Protein AF-A0A161MJS4-F1 (afdb_monomer_lite)

pLDDT: mean 78.21, std 14.46, range [43.97, 92.94]

Organism: Triatoma infestans (NCBI:txid30076)

Sequence (108 aa):
LAMSAYRWRIQRTEFGKVGVYSKFKAVLLTYEQKIPQYSRLLMAGGGTILDKSRIMEATHVFWDEDKVQLPVTKRKLKANNVYLLKPVYLGDYLMKSQPPNPLDYIIK

Radius of gyration: 14.51 Å; chains: 1; bounding box: 30×30×39 Å

InterPro domains:
  IPR036420 BRCT domain superfamily [G3DSA:3.40.50.10190] (18-108)
  IPR049936 TopBP1, eighth BRCT domain [cd17728] (25-96)
  IPR057595 TopBP1/SLF1, BRCT domain [PF23294] (19-98)

Structure (mmCIF, N/CA/C/O backbone):
data_AF-A0A161MJS4-F1
#
_entry.id   AF-A0A161MJS4-F1
#
loop_
_atom_site.group_PDB
_atom_site.id
_atom_site.type_symbol
_atom_site.label_atom_id
_atom_site.label_alt_id
_atom_site.label_comp_id
_atom_site.label_asym_id
_atom_site.label_entity_id
_atom_site.label_seq_id
_atom_site.pdbx_PDB_ins_code
_atom_site.Cartn_x
_atom_site.Cartn_y
_atom_site.Cartn_z
_atom_site.occupancy
_atom_site.B_iso_or_equiv
_atom_site.auth_seq_id
_atom_site.auth_comp_id
_atom_site.auth_asym_id
_atom_site.auth_atom_id
_atom_site.pdbx_PDB_model_num
ATOM 1 N N . LEU A 1 1 ? 4.980 -16.689 -23.803 1.00 48.16 1 LEU A N 1
ATOM 2 C CA . LEU A 1 1 ? 5.316 -16.349 -22.398 1.00 48.16 1 LEU A CA 1
ATOM 3 C C . LEU A 1 1 ? 6.494 -15.361 -22.233 1.00 48.16 1 LEU A C 1
ATOM 5 O O . LEU A 1 1 ? 6.761 -14.954 -21.115 1.00 48.16 1 LEU A O 1
ATOM 9 N N . ALA A 1 2 ? 7.177 -14.912 -23.299 1.00 50.38 2 ALA A N 1
ATOM 10 C CA . ALA A 1 2 ? 8.400 -14.093 -23.177 1.00 50.38 2 ALA A CA 1
ATOM 11 C C . ALA A 1 2 ? 8.219 -12.564 -23.367 1.00 50.38 2 ALA A C 1
ATOM 13 O O . ALA A 1 2 ? 9.084 -11.787 -22.970 1.00 50.38 2 ALA A O 1
ATOM 14 N N . MET A 1 3 ? 7.099 -12.101 -23.939 1.00 43.97 3 MET A N 1
ATOM 15 C CA . MET A 1 3 ? 6.900 -10.679 -24.283 1.00 43.97 3 MET A CA 1
ATOM 16 C C . MET A 1 3 ? 6.580 -9.769 -23.088 1.00 43.97 3 MET A C 1
ATOM 18 O O . MET A 1 3 ? 6.958 -8.597 -23.099 1.00 43.97 3 MET A O 1
ATOM 22 N N . SER A 1 4 ? 5.941 -10.294 -22.041 1.00 47.62 4 SER A N 1
ATOM 23 C CA . SER A 1 4 ? 5.561 -9.513 -20.855 1.00 47.62 4 SER A CA 1
ATOM 24 C C . SER A 1 4 ? 6.788 -9.070 -20.046 1.00 47.62 4 SER A C 1
ATOM 26 O O . SER A 1 4 ? 6.862 -7.932 -19.592 1.00 47.62 4 SER A O 1
ATOM 28 N N . ALA A 1 5 ? 7.803 -9.937 -19.944 1.00 45.81 5 ALA A N 1
ATOM 29 C CA . ALA A 1 5 ? 9.067 -9.622 -19.275 1.00 45.81 5 ALA A CA 1
ATOM 30 C C . ALA A 1 5 ? 9.951 -8.657 -20.089 1.00 45.81 5 ALA A C 1
ATOM 32 O O . ALA A 1 5 ? 10.724 -7.884 -19.519 1.00 45.81 5 ALA A O 1
ATOM 33 N N . TYR A 1 6 ? 9.831 -8.677 -21.421 1.00 49.19 6 TYR A N 1
ATOM 34 C CA . TYR A 1 6 ? 10.628 -7.835 -22.314 1.00 49.19 6 TYR A CA 1
ATOM 35 C C . TYR A 1 6 ? 10.165 -6.369 -22.300 1.00 49.19 6 TYR A C 1
ATOM 37 O O . TYR A 1 6 ? 10.992 -5.465 -22.184 1.00 49.19 6 TYR A O 1
ATOM 45 N N . ARG A 1 7 ? 8.847 -6.116 -22.304 1.00 52.09 7 ARG A N 1
ATOM 46 C CA . ARG A 1 7 ? 8.303 -4.744 -22.244 1.00 52.09 7 ARG A CA 1
ATOM 47 C C . ARG A 1 7 ? 8.593 -4.040 -20.917 1.00 52.09 7 ARG A C 1
ATOM 49 O O . ARG A 1 7 ? 8.874 -2.844 -20.926 1.00 52.09 7 ARG A O 1
ATOM 56 N N . TRP A 1 8 ? 8.625 -4.780 -19.805 1.00 51.97 8 TRP A N 1
ATOM 57 C CA . TRP A 1 8 ? 9.044 -4.235 -18.508 1.00 51.97 8 TRP A CA 1
ATOM 58 C C . TRP A 1 8 ? 10.497 -3.742 -18.550 1.00 51.97 8 TRP A C 1
ATOM 60 O O . TRP A 1 8 ? 10.809 -2.666 -18.040 1.00 51.97 8 TRP A O 1
ATOM 70 N N . ARG A 1 9 ? 11.407 -4.494 -19.186 1.00 51.53 9 ARG A N 1
ATOM 71 C CA . ARG A 1 9 ? 12.808 -4.060 -19.309 1.00 51.53 9 ARG A CA 1
ATOM 72 C C . ARG A 1 9 ? 12.951 -2.805 -20.160 1.00 51.53 9 ARG A C 1
ATOM 74 O O . ARG A 1 9 ? 13.671 -1.913 -19.735 1.00 51.53 9 ARG A O 1
ATOM 81 N N . ILE A 1 10 ? 12.251 -2.719 -21.291 1.00 50.41 10 ILE A N 1
ATOM 82 C CA . ILE A 1 10 ? 12.384 -1.575 -22.206 1.00 50.41 10 ILE A CA 1
ATOM 83 C C . ILE A 1 10 ? 11.798 -0.286 -21.616 1.00 50.41 10 ILE A C 1
ATOM 85 O O . ILE A 1 10 ? 12.408 0.769 -21.766 1.00 50.41 10 ILE A O 1
ATOM 89 N N . GLN A 1 11 ? 10.695 -0.351 -20.858 1.00 48.47 11 GLN A N 1
ATOM 90 C CA . GLN A 1 11 ? 10.180 0.846 -20.176 1.00 48.47 11 GLN A CA 1
ATOM 91 C C . GLN A 1 11 ? 11.164 1.444 -19.154 1.00 48.47 11 GLN A C 1
ATOM 93 O O . GLN A 1 11 ? 11.089 2.639 -18.889 1.00 48.47 11 GLN A O 1
ATOM 98 N N . ARG A 1 12 ? 12.111 0.664 -18.605 1.00 50.78 12 ARG A N 1
ATOM 99 C CA . ARG A 1 12 ? 13.148 1.199 -17.702 1.00 50.78 12 ARG A CA 1
ATOM 100 C C . ARG A 1 12 ? 14.292 1.918 -18.415 1.00 50.78 12 ARG A C 1
ATOM 102 O O . ARG A 1 12 ? 14.980 2.696 -17.760 1.00 50.78 12 ARG A O 1
ATOM 109 N N . THR A 1 13 ? 14.542 1.631 -19.691 1.00 48.47 13 THR A N 1
ATOM 110 C CA . THR A 1 13 ? 15.684 2.205 -20.422 1.00 48.47 13 THR A CA 1
ATOM 111 C C . THR A 1 13 ? 15.356 3.555 -21.059 1.00 48.47 13 THR A C 1
ATOM 113 O O . THR A 1 13 ? 16.233 4.407 -21.114 1.00 48.47 13 THR A O 1
ATOM 116 N N . GLU A 1 14 ? 14.104 3.777 -21.471 1.00 44.56 14 GLU A N 1
ATOM 117 C CA . GLU A 1 14 ? 13.683 4.997 -22.187 1.00 44.56 14 GLU A CA 1
ATOM 118 C C . GLU A 1 14 ? 13.135 6.095 -21.248 1.00 44.56 14 GLU A C 1
ATOM 120 O O . GLU A 1 14 ? 13.321 7.284 -21.498 1.00 44.56 14 GLU A O 1
ATOM 125 N N . PHE A 1 15 ? 12.508 5.724 -20.123 1.00 45.53 15 PHE A N 1
ATOM 126 C CA . PHE A 1 15 ? 12.066 6.668 -19.089 1.00 45.53 15 PHE A CA 1
ATOM 127 C C . PHE A 1 15 ? 13.074 6.683 -17.943 1.00 45.53 15 PHE A C 1
ATOM 129 O O . PHE A 1 15 ? 13.050 5.832 -17.053 1.00 45.53 15 PHE A O 1
ATOM 136 N N . GLY A 1 16 ? 13.978 7.660 -17.953 1.00 44.72 16 GLY A N 1
ATOM 137 C CA . GLY A 1 16 ? 14.954 7.851 -16.887 1.00 44.72 16 GLY A CA 1
ATOM 138 C C . GLY A 1 16 ? 14.330 7.769 -15.486 1.00 44.72 16 GLY A C 1
ATOM 139 O O . GLY A 1 16 ? 13.525 8.607 -15.102 1.00 44.72 16 GLY A O 1
ATOM 140 N N . LYS A 1 17 ? 14.751 6.764 -14.708 1.00 51.75 17 LYS A N 1
ATOM 141 C CA . LYS A 1 17 ? 14.820 6.737 -13.231 1.00 51.75 17 LYS A CA 1
ATOM 142 C C . LYS A 1 17 ? 13.557 7.024 -12.396 1.00 51.75 17 LYS A C 1
ATOM 144 O O . LYS A 1 17 ? 13.678 7.065 -11.174 1.00 51.75 17 LYS A O 1
ATOM 149 N N . VAL A 1 18 ? 12.359 7.178 -12.954 1.00 56.03 18 VAL A N 1
ATOM 150 C CA . VAL A 1 18 ? 11.149 7.344 -12.130 1.00 56.03 18 VAL A CA 1
ATOM 151 C C . VAL A 1 18 ? 10.550 5.969 -11.865 1.00 56.03 18 VAL A C 1
ATOM 153 O O . VAL A 1 18 ? 9.881 5.383 -12.710 1.00 56.03 18 VAL A O 1
ATOM 156 N N . GLY A 1 19 ? 10.843 5.417 -10.687 1.00 66.62 19 GLY A N 1
ATOM 157 C CA . GLY A 1 19 ? 10.284 4.140 -10.266 1.00 66.62 19 GLY A CA 1
ATOM 158 C C . GLY A 1 19 ? 8.748 4.142 -10.313 1.00 66.62 19 GLY A C 1
ATOM 159 O O . GLY A 1 19 ? 8.106 5.158 -10.031 1.00 66.62 19 GLY A O 1
ATOM 160 N N . VAL A 1 20 ? 8.169 2.987 -10.649 1.00 76.19 20 VAL A N 1
ATOM 161 C CA . VAL A 1 20 ? 6.719 2.726 -10.771 1.00 76.19 20 VAL A CA 1
ATOM 162 C C . VAL A 1 20 ? 5.932 3.170 -9.521 1.00 76.19 20 VAL A C 1
ATOM 164 O O . VAL A 1 20 ? 4.786 3.603 -9.627 1.00 76.19 20 VAL A O 1
ATOM 167 N N . TYR A 1 21 ? 6.582 3.152 -8.354 1.00 79.38 21 TYR A N 1
ATOM 168 C CA . TYR A 1 21 ? 6.066 3.589 -7.055 1.00 79.38 21 TYR A CA 1
ATOM 169 C C . TYR A 1 21 ? 6.779 4.822 -6.485 1.00 79.38 21 TYR A C 1
ATOM 171 O O . TYR A 1 21 ? 6.605 5.125 -5.314 1.00 79.38 21 TYR A O 1
ATOM 179 N N . SER A 1 22 ? 7.556 5.569 -7.268 1.00 79.56 22 SER A N 1
ATOM 180 C CA . SER A 1 22 ? 8.352 6.723 -6.796 1.00 79.56 22 SER A CA 1
ATOM 181 C C . SER A 1 22 ? 7.578 7.771 -5.983 1.00 79.56 22 SER A C 1
ATOM 183 O O . SER A 1 22 ? 8.146 8.430 -5.118 1.00 79.56 22 SER A O 1
ATOM 185 N N . LYS A 1 23 ? 6.272 7.923 -6.230 1.00 83.12 23 LYS A N 1
ATOM 186 C CA . LYS A 1 23 ? 5.389 8.858 -5.507 1.00 83.12 23 LYS A CA 1
ATOM 187 C C . LYS A 1 23 ? 4.666 8.229 -4.306 1.00 83.12 23 LYS A C 1
ATOM 189 O O . LYS A 1 23 ? 3.848 8.883 -3.658 1.00 83.12 23 LYS A O 1
ATOM 194 N N . PHE A 1 24 ? 4.921 6.956 -4.017 1.00 87.00 24 PHE A N 1
ATOM 195 C C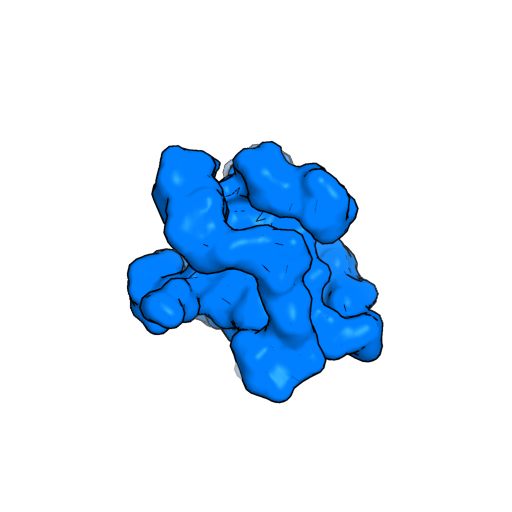A . PHE A 1 24 ? 4.229 6.211 -2.973 1.00 87.00 24 PHE A CA 1
ATOM 196 C C . PHE A 1 24 ? 4.993 6.362 -1.658 1.00 87.00 24 PHE A C 1
ATOM 198 O O . PHE A 1 24 ? 6.141 5.936 -1.541 1.00 87.00 24 PHE A O 1
ATOM 205 N N . LYS A 1 25 ? 4.320 6.927 -0.653 1.00 91.50 25 LYS A N 1
ATOM 206 C CA . LYS A 1 25 ? 4.667 6.778 0.761 1.00 91.50 25 LYS A CA 1
ATOM 207 C C . LYS A 1 25 ? 3.712 5.741 1.328 1.00 91.50 25 LYS A C 1
ATOM 209 O O . LYS A 1 25 ? 2.543 6.047 1.559 1.00 91.50 25 LYS A O 1
ATOM 214 N N . ALA A 1 26 ? 4.187 4.510 1.434 1.00 91.56 26 ALA A N 1
ATOM 215 C CA . ALA A 1 26 ? 3.371 3.340 1.689 1.00 91.56 26 ALA A CA 1
ATOM 216 C C . ALA A 1 26 ? 3.532 2.836 3.126 1.00 91.56 26 ALA A C 1
ATOM 218 O O . ALA A 1 26 ? 4.652 2.675 3.603 1.00 91.56 26 ALA A O 1
ATOM 219 N N . VAL A 1 27 ? 2.423 2.506 3.782 1.00 92.94 27 VAL A N 1
ATOM 220 C CA . VAL A 1 27 ? 2.426 1.715 5.023 1.00 92.94 27 VAL A CA 1
ATOM 221 C C . VAL A 1 27 ? 1.796 0.360 4.746 1.00 92.94 27 VAL A C 1
ATOM 223 O O . VAL A 1 27 ? 0.727 0.274 4.143 1.00 92.94 27 VAL A O 1
ATOM 226 N N . LEU A 1 28 ? 2.466 -0.705 5.185 1.00 91.38 28 LEU A N 1
ATOM 227 C CA . LEU A 1 28 ? 2.016 -2.083 5.008 1.00 91.38 28 LEU A CA 1
ATOM 228 C C . LEU A 1 28 ? 1.350 -2.587 6.296 1.00 91.38 28 LEU A C 1
ATOM 230 O O . LEU A 1 28 ? 1.997 -2.746 7.332 1.00 91.38 28 LEU A O 1
ATOM 234 N N . LEU A 1 29 ? 0.053 -2.872 6.215 1.00 90.00 29 LEU A N 1
ATOM 235 C CA . LEU A 1 29 ? -0.758 -3.482 7.268 1.00 90.00 29 LEU A CA 1
ATOM 236 C C . LEU A 1 29 ? -1.334 -4.806 6.757 1.00 90.00 29 LEU A C 1
ATOM 238 O O . LEU A 1 29 ? -2.530 -4.947 6.529 1.00 90.00 29 LEU A O 1
ATOM 242 N N . THR A 1 30 ? -0.457 -5.778 6.539 1.00 87.75 30 THR A N 1
ATOM 243 C CA . THR A 1 30 ? -0.803 -7.135 6.092 1.00 87.75 30 THR A CA 1
ATOM 244 C C . THR A 1 30 ? -0.086 -8.166 6.967 1.00 87.75 30 THR A C 1
ATOM 246 O O . THR A 1 30 ? 0.601 -7.797 7.923 1.00 87.75 30 THR A O 1
ATOM 249 N N . TYR A 1 31 ? -0.238 -9.454 6.655 1.00 85.56 31 TYR A N 1
ATOM 250 C CA . TYR A 1 31 ? 0.453 -10.538 7.348 1.00 85.56 31 TYR A CA 1
ATOM 251 C C . TYR A 1 31 ? 1.963 -10.329 7.362 1.00 85.56 31 TYR A C 1
ATOM 253 O O . TYR A 1 31 ? 2.561 -10.024 6.329 1.00 85.56 31 TYR A O 1
ATOM 261 N N . GLU A 1 32 ? 2.585 -10.598 8.507 1.00 82.56 32 GLU A N 1
ATOM 262 C CA . GLU A 1 32 ? 4.025 -10.437 8.712 1.00 82.56 32 GLU A CA 1
ATOM 263 C C . GLU A 1 32 ? 4.860 -11.171 7.655 1.00 82.56 32 GLU A C 1
ATOM 265 O O . GLU A 1 32 ? 5.823 -10.619 7.137 1.00 82.56 32 GLU A O 1
ATOM 270 N N . GLN A 1 33 ? 4.413 -12.349 7.211 1.00 85.31 33 GLN A N 1
ATOM 271 C CA . GLN A 1 33 ? 5.073 -13.112 6.147 1.00 85.31 33 GLN A CA 1
ATOM 272 C C . GLN A 1 33 ? 5.045 -12.428 4.770 1.00 85.31 33 GLN A C 1
ATOM 274 O O . GLN A 1 33 ? 5.950 -12.630 3.961 1.00 85.31 33 GLN A O 1
ATOM 279 N N . LYS A 1 34 ? 4.023 -11.613 4.481 1.00 84.44 34 LYS A N 1
ATOM 280 C CA . LYS A 1 34 ? 3.891 -10.894 3.203 1.00 84.44 34 LYS A CA 1
ATOM 281 C C . LYS A 1 34 ? 4.513 -9.500 3.233 1.00 84.44 34 LYS A C 1
ATOM 283 O O . LYS A 1 34 ? 4.813 -8.954 2.171 1.00 84.44 34 LYS A O 1
ATOM 288 N N . ILE A 1 35 ? 4.749 -8.925 4.416 1.00 86.69 35 ILE A N 1
ATOM 289 C CA . ILE A 1 35 ? 5.386 -7.606 4.555 1.00 86.69 35 ILE A CA 1
ATOM 290 C C . ILE A 1 35 ? 6.729 -7.539 3.800 1.00 86.69 35 ILE A C 1
ATOM 292 O O . ILE A 1 35 ? 6.881 -6.615 3.001 1.00 86.69 35 ILE A O 1
ATOM 296 N N . PRO A 1 36 ? 7.672 -8.497 3.937 1.00 88.50 36 PRO A N 1
ATOM 297 C CA . PRO A 1 36 ? 8.940 -8.466 3.205 1.00 88.50 36 PRO A CA 1
ATOM 298 C C . PRO A 1 36 ? 8.757 -8.491 1.685 1.00 88.50 36 PRO A C 1
ATOM 300 O O . PRO A 1 36 ? 9.480 -7.810 0.957 1.00 88.50 36 PRO A O 1
ATOM 303 N N . GLN A 1 37 ? 7.770 -9.252 1.201 1.00 88.75 37 GLN A N 1
ATOM 304 C CA . GLN A 1 37 ? 7.470 -9.377 -0.223 1.00 88.75 37 GLN A CA 1
ATOM 305 C C . GLN A 1 37 ? 6.997 -8.041 -0.808 1.00 88.75 37 GLN A C 1
ATOM 307 O O . GLN A 1 37 ? 7.569 -7.564 -1.790 1.00 88.75 37 GLN A O 1
ATOM 312 N N . TYR A 1 38 ? 5.995 -7.411 -0.189 1.00 88.06 38 TYR A N 1
ATOM 313 C CA . TYR A 1 38 ? 5.494 -6.109 -0.637 1.00 88.06 38 TYR A CA 1
ATOM 314 C C . TYR A 1 38 ? 6.509 -4.991 -0.416 1.00 88.06 38 TYR A C 1
ATOM 316 O O . TYR A 1 38 ? 6.616 -4.087 -1.241 1.00 88.06 38 TYR A O 1
ATOM 324 N N . SER A 1 39 ? 7.288 -5.076 0.661 1.00 88.75 39 SER A N 1
ATOM 325 C CA . SER A 1 39 ? 8.341 -4.117 0.970 1.00 88.75 39 SER A CA 1
ATOM 326 C C . SER A 1 39 ? 9.400 -4.092 -0.132 1.00 88.75 39 SER A C 1
ATOM 328 O O . SER A 1 39 ? 9.675 -3.050 -0.729 1.00 88.75 39 SER A O 1
ATOM 330 N N . ARG A 1 40 ? 9.917 -5.266 -0.509 1.00 87.19 40 ARG A N 1
ATOM 331 C CA . ARG A 1 40 ? 10.867 -5.394 -1.619 1.00 87.19 40 ARG A CA 1
ATOM 332 C C . ARG A 1 40 ? 10.290 -4.859 -2.929 1.00 87.19 40 ARG A C 1
ATOM 334 O O . ARG A 1 40 ? 11.006 -4.204 -3.677 1.00 87.19 40 ARG A O 1
ATOM 341 N N . LEU A 1 41 ? 9.017 -5.131 -3.198 1.00 86.25 41 LEU A N 1
ATOM 342 C CA . LEU A 1 41 ? 8.323 -4.700 -4.410 1.00 86.25 41 LEU A CA 1
ATOM 343 C C . LEU A 1 41 ? 8.183 -3.171 -4.480 1.00 86.25 41 LEU A C 1
ATOM 345 O O . LEU A 1 41 ? 8.504 -2.572 -5.506 1.00 86.25 41 LEU A O 1
ATOM 349 N N . LEU A 1 42 ? 7.780 -2.534 -3.378 1.00 87.31 42 LEU A N 1
ATOM 350 C CA . LEU A 1 42 ? 7.698 -1.078 -3.268 1.00 87.31 42 LEU A CA 1
ATOM 351 C C . LEU A 1 42 ? 9.075 -0.431 -3.416 1.00 87.31 42 LEU A C 1
ATOM 353 O O . LEU A 1 42 ? 9.233 0.445 -4.262 1.00 87.31 42 LEU A O 1
ATOM 357 N N . MET A 1 43 ? 10.079 -0.909 -2.675 1.00 85.81 43 MET A N 1
ATOM 358 C CA . MET A 1 43 ? 11.448 -0.383 -2.748 1.00 85.81 43 MET A CA 1
ATOM 359 C C . MET A 1 43 ? 12.055 -0.550 -4.146 1.00 85.81 43 MET A C 1
ATOM 361 O O . MET A 1 43 ? 12.646 0.387 -4.676 1.00 85.81 43 MET A O 1
ATOM 365 N N . ALA A 1 44 ? 11.868 -1.709 -4.788 1.00 82.25 44 ALA A N 1
ATOM 366 C CA . ALA A 1 44 ? 12.353 -1.954 -6.147 1.00 82.25 44 ALA A CA 1
ATOM 367 C C . ALA A 1 44 ? 11.678 -1.046 -7.188 1.00 82.25 44 ALA A C 1
ATOM 369 O O . ALA A 1 44 ? 12.300 -0.681 -8.185 1.00 82.25 44 ALA A O 1
ATOM 370 N N . GLY A 1 45 ? 10.421 -0.660 -6.956 1.00 79.31 45 GLY A N 1
ATOM 371 C CA . GLY A 1 45 ? 9.727 0.345 -7.755 1.00 79.31 45 GLY A CA 1
ATOM 372 C C . GLY A 1 45 ? 9.958 1.785 -7.289 1.00 79.31 45 GLY A C 1
ATOM 373 O O . GLY A 1 45 ? 9.274 2.670 -7.788 1.00 79.31 45 GLY A O 1
ATOM 374 N N . GLY A 1 46 ? 10.887 2.052 -6.366 1.00 83.44 46 GLY A N 1
ATOM 375 C CA . GLY A 1 46 ? 11.236 3.401 -5.906 1.00 83.44 46 GLY A CA 1
ATOM 376 C C . GLY A 1 46 ? 10.278 4.018 -4.882 1.00 83.44 46 GLY A C 1
ATOM 377 O O . GLY A 1 46 ? 10.388 5.205 -4.595 1.00 83.44 46 GLY A O 1
ATOM 378 N N . GLY A 1 47 ? 9.337 3.244 -4.343 1.00 86.38 47 GLY A N 1
ATOM 379 C CA . GLY A 1 47 ? 8.445 3.681 -3.273 1.00 86.38 47 GLY A CA 1
ATOM 380 C C . GLY A 1 47 ? 9.138 3.743 -1.917 1.00 86.38 47 GLY A C 1
ATOM 381 O O . GLY A 1 47 ? 10.065 2.987 -1.632 1.00 86.38 47 GLY A O 1
ATOM 382 N N . THR A 1 48 ? 8.654 4.645 -1.067 1.00 90.38 48 THR A N 1
ATOM 383 C CA . THR A 1 48 ? 9.120 4.804 0.312 1.00 90.38 48 THR A CA 1
ATOM 384 C C . THR A 1 48 ? 8.184 4.065 1.249 1.00 90.38 48 THR A C 1
ATOM 386 O O . THR A 1 48 ? 6.967 4.236 1.175 1.00 90.38 48 THR A O 1
ATOM 389 N N . ILE A 1 49 ? 8.745 3.266 2.150 1.00 90.75 49 ILE A N 1
ATOM 390 C CA . ILE A 1 49 ? 7.976 2.543 3.159 1.00 90.75 49 ILE A CA 1
ATOM 391 C C . ILE A 1 49 ? 8.088 3.302 4.469 1.00 90.75 49 ILE A C 1
ATOM 393 O O . ILE A 1 49 ? 9.187 3.652 4.893 1.00 90.75 49 ILE A O 1
ATOM 397 N N . LEU A 1 50 ? 6.943 3.572 5.080 1.00 91.31 50 LEU A N 1
ATOM 398 C CA . LEU A 1 50 ? 6.852 4.214 6.379 1.00 91.31 50 LEU A CA 1
ATOM 399 C C . LEU A 1 50 ? 6.455 3.195 7.443 1.00 91.31 50 LEU A C 1
ATOM 401 O O . LEU A 1 50 ? 5.734 2.227 7.180 1.00 91.31 50 LEU A O 1
ATOM 405 N N . ASP A 1 51 ? 6.896 3.456 8.667 1.00 88.12 51 ASP A N 1
ATOM 406 C CA . ASP A 1 51 ? 6.441 2.722 9.836 1.00 88.12 51 ASP A CA 1
ATOM 407 C C . ASP A 1 51 ? 4.954 2.936 10.102 1.00 88.12 51 ASP A C 1
ATOM 409 O O . ASP A 1 51 ? 4.379 3.991 9.818 1.00 88.12 51 ASP A O 1
ATOM 413 N N . LYS A 1 52 ? 4.340 1.945 10.754 1.00 85.00 52 LYS A N 1
ATOM 414 C CA . LYS A 1 52 ? 2.931 1.994 11.174 1.00 85.00 52 LYS A CA 1
ATOM 415 C C . LYS A 1 52 ? 2.631 3.208 12.061 1.00 85.00 52 LYS A C 1
ATOM 417 O O . LYS A 1 52 ? 1.526 3.737 12.015 1.00 85.00 52 LYS A O 1
ATOM 422 N N . SER A 1 53 ? 3.616 3.683 12.822 1.00 85.88 53 SER A N 1
ATOM 423 C CA . SER A 1 53 ? 3.496 4.885 13.656 1.00 85.88 53 SER A CA 1
ATOM 424 C C . SER A 1 53 ? 3.376 6.176 12.837 1.00 85.88 53 SER A C 1
ATOM 426 O O . SER A 1 53 ? 2.758 7.131 13.296 1.00 85.88 53 SER A O 1
ATOM 428 N N . ARG A 1 54 ? 3.915 6.207 11.609 1.00 87.31 54 ARG A N 1
ATOM 429 C CA . ARG A 1 54 ? 3.873 7.363 10.693 1.00 87.31 54 ARG A CA 1
ATOM 430 C C . ARG A 1 54 ? 2.776 7.240 9.636 1.00 87.31 54 ARG A C 1
ATOM 432 O O . ARG A 1 54 ? 2.851 7.843 8.570 1.00 87.31 54 ARG A O 1
ATOM 439 N N . ILE A 1 55 ? 1.724 6.477 9.928 1.00 88.12 55 ILE A N 1
ATOM 440 C CA . ILE A 1 55 ? 0.624 6.225 8.989 1.00 88.12 55 ILE A CA 1
ATOM 441 C C . ILE A 1 55 ? -0.108 7.489 8.527 1.00 88.12 55 ILE A C 1
ATOM 443 O O . ILE A 1 55 ? -0.671 7.502 7.439 1.00 88.12 55 ILE A O 1
ATOM 447 N N . MET A 1 56 ? -0.070 8.563 9.317 1.00 87.62 56 MET A N 1
ATOM 448 C CA . MET A 1 56 ? -0.680 9.845 8.951 1.00 87.62 56 MET A CA 1
ATOM 449 C C . MET A 1 56 ? 0.126 10.620 7.898 1.00 87.62 56 MET A C 1
ATOM 451 O O . MET A 1 56 ? -0.438 11.457 7.208 1.00 87.62 56 MET A O 1
ATOM 455 N N . GLU A 1 57 ? 1.420 10.329 7.743 1.00 89.31 57 GLU A N 1
ATOM 456 C CA . GLU A 1 57 ? 2.285 10.936 6.718 1.00 89.31 57 GLU A CA 1
ATOM 457 C C . GLU A 1 57 ? 2.296 10.129 5.407 1.00 89.31 57 GLU A C 1
ATOM 459 O O . GLU A 1 57 ? 2.909 10.530 4.409 1.00 89.31 57 GLU A O 1
ATOM 464 N N . ALA A 1 58 ? 1.658 8.957 5.417 1.00 91.00 58 ALA A N 1
ATOM 465 C CA . ALA A 1 58 ? 1.585 8.063 4.278 1.00 91.00 58 ALA A CA 1
ATOM 466 C C . ALA A 1 58 ? 0.586 8.578 3.243 1.00 91.00 58 ALA A C 1
ATOM 468 O O . ALA A 1 58 ? -0.468 9.101 3.582 1.00 91.00 58 ALA A O 1
ATOM 469 N N . THR A 1 59 ? 0.885 8.377 1.962 1.00 90.25 59 THR A N 1
ATOM 470 C CA . THR A 1 59 ? -0.081 8.638 0.887 1.00 90.25 59 THR A CA 1
ATOM 471 C C . THR A 1 59 ? -0.950 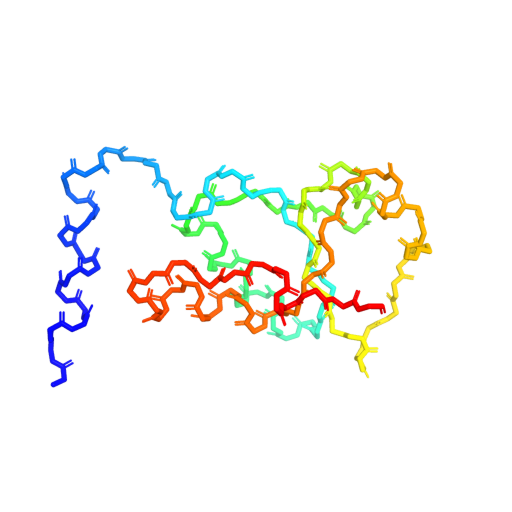7.414 0.623 1.00 90.25 59 THR A C 1
ATOM 473 O O . THR A 1 59 ? -2.119 7.552 0.270 1.00 90.25 59 THR A O 1
ATOM 476 N N . HIS A 1 60 ? -0.395 6.218 0.832 1.00 91.06 60 HIS A N 1
ATOM 477 C CA . HIS A 1 60 ? -1.065 4.946 0.590 1.00 91.06 60 HIS A CA 1
ATOM 478 C C . HIS A 1 60 ? -0.873 4.010 1.784 1.00 91.06 60 HIS A C 1
ATOM 480 O O . HIS A 1 60 ? 0.231 3.831 2.293 1.00 91.06 60 HIS A O 1
ATOM 486 N N . VAL A 1 61 ? -1.948 3.367 2.215 1.00 91.75 61 VAL A N 1
ATOM 487 C CA . VAL A 1 61 ? -1.937 2.332 3.246 1.00 91.75 61 VAL A CA 1
ATOM 488 C C . VAL A 1 61 ? -2.464 1.063 2.607 1.00 91.75 61 VAL A C 1
ATOM 490 O O . VAL A 1 61 ? -3.621 1.007 2.199 1.00 91.75 61 VAL A O 1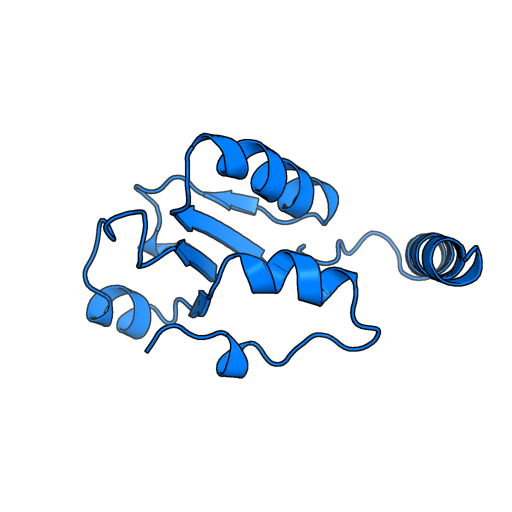
ATOM 493 N N . PHE A 1 62 ? -1.616 0.042 2.523 1.00 91.31 62 PHE A N 1
ATOM 494 C CA . PHE A 1 62 ? -2.012 -1.272 2.036 1.00 91.31 62 PHE A CA 1
ATOM 495 C C . PHE A 1 62 ? -2.462 -2.113 3.213 1.00 91.31 62 PHE A C 1
ATOM 497 O O . PHE A 1 62 ? -1.631 -2.583 3.992 1.00 91.31 62 PHE A O 1
ATOM 504 N N . TRP A 1 63 ? -3.771 -2.268 3.357 1.00 90.62 63 TRP A N 1
ATOM 505 C CA . TRP A 1 63 ? -4.368 -2.882 4.532 1.00 90.62 63 TRP A CA 1
ATOM 506 C C . TRP A 1 63 ? -5.158 -4.135 4.177 1.00 90.62 63 TRP A C 1
ATOM 508 O O . TRP A 1 63 ? -5.933 -4.157 3.229 1.00 90.62 63 TRP A O 1
ATOM 518 N N . ASP A 1 64 ? -4.923 -5.193 4.938 1.00 87.69 64 ASP A N 1
ATOM 519 C CA . ASP A 1 64 ? -5.634 -6.459 4.850 1.00 87.69 64 ASP A CA 1
ATOM 520 C C . ASP A 1 64 ? -6.647 -6.523 6.005 1.00 87.69 64 ASP A C 1
ATOM 522 O O . ASP A 1 64 ? -6.293 -6.883 7.133 1.00 87.69 64 ASP A O 1
ATOM 526 N N . GLU A 1 65 ? -7.880 -6.070 5.743 1.00 82.50 65 GLU A N 1
ATOM 527 C CA . GLU A 1 65 ? -8.924 -5.875 6.764 1.00 82.50 65 GLU A CA 1
ATOM 528 C C . GLU A 1 65 ? -9.283 -7.167 7.508 1.00 82.50 65 GLU A C 1
ATOM 530 O O . GLU A 1 65 ? -9.549 -7.135 8.708 1.00 82.50 65 GLU A O 1
ATOM 535 N N . ASP A 1 66 ? -9.195 -8.306 6.822 1.00 80.69 66 ASP A N 1
ATOM 536 C CA . ASP A 1 66 ? -9.481 -9.629 7.375 1.00 80.69 66 ASP A CA 1
ATOM 537 C C . ASP A 1 66 ? -8.393 -10.135 8.330 1.00 80.69 66 ASP A C 1
ATOM 539 O O . ASP A 1 66 ? -8.596 -11.114 9.052 1.00 80.69 66 ASP A O 1
ATOM 543 N N . LYS A 1 67 ? -7.194 -9.541 8.288 1.00 81.06 67 LYS A N 1
ATOM 544 C CA . LYS A 1 67 ? -5.991 -10.137 8.885 1.00 81.06 67 LYS A CA 1
ATOM 545 C C . LYS A 1 67 ? -5.297 -9.263 9.918 1.00 81.06 67 LYS A C 1
ATOM 547 O O . LYS A 1 67 ? -4.666 -9.797 10.827 1.00 81.06 67 LYS A O 1
ATOM 552 N N . VAL A 1 68 ? -5.363 -7.942 9.779 1.00 84.38 68 VAL A N 1
ATOM 553 C CA . VAL A 1 68 ? -4.637 -7.000 10.641 1.00 84.38 68 VAL A CA 1
ATOM 554 C C . VAL A 1 68 ? -5.578 -5.895 11.090 1.00 84.38 68 VAL A C 1
ATOM 556 O O . VAL A 1 68 ? -6.353 -5.382 10.295 1.00 84.38 68 VAL A O 1
ATOM 559 N N . GLN A 1 69 ? -5.496 -5.474 12.352 1.00 83.31 69 GLN A N 1
ATOM 560 C CA . GLN A 1 69 ? -6.252 -4.310 12.814 1.00 83.31 69 GLN A CA 1
ATOM 561 C C . GLN A 1 69 ? -5.564 -3.001 12.424 1.00 83.31 69 GLN A C 1
ATOM 563 O O . GLN A 1 69 ? -4.337 -2.875 12.451 1.00 83.31 69 GLN A O 1
ATOM 568 N N . LEU A 1 70 ? -6.376 -2.005 12.079 1.00 83.69 70 LEU A N 1
ATOM 569 C CA . LEU A 1 70 ? -5.899 -0.672 11.746 1.00 83.69 70 LEU A CA 1
ATOM 570 C C . LEU A 1 70 ? -5.499 0.062 13.045 1.00 83.69 70 LEU A C 1
ATOM 572 O O . LEU A 1 70 ? -6.328 0.172 13.946 1.00 83.69 70 LEU A O 1
ATOM 576 N N . PRO A 1 71 ? -4.273 0.609 13.158 1.00 81.81 71 PRO A N 1
ATOM 577 C CA . PRO A 1 71 ? -3.824 1.298 14.376 1.00 81.81 71 PRO A CA 1
ATOM 578 C C . PRO A 1 71 ? -4.527 2.648 14.606 1.00 81.81 71 PRO A C 1
ATOM 580 O O . PRO A 1 71 ? -4.422 3.241 15.675 1.00 81.81 71 PRO A O 1
ATOM 583 N N . VAL A 1 72 ? -5.230 3.162 13.594 1.00 84.69 72 VAL A N 1
ATOM 584 C CA . VAL A 1 72 ? -5.945 4.443 13.610 1.00 84.69 72 VAL A CA 1
ATOM 585 C C . VAL A 1 72 ? -7.324 4.272 12.982 1.00 84.69 72 VAL A C 1
ATOM 587 O O . VAL A 1 72 ? -7.543 3.363 12.195 1.00 84.69 72 VAL A O 1
ATOM 590 N N . THR A 1 73 ? -8.280 5.149 13.276 1.00 85.50 73 THR A N 1
ATOM 591 C CA . THR A 1 73 ? -9.624 5.065 12.680 1.00 85.50 73 THR A CA 1
ATOM 592 C C . THR A 1 73 ? -9.605 5.409 11.184 1.00 85.50 73 THR A C 1
ATOM 594 O O . THR A 1 73 ? -9.006 6.416 10.799 1.00 85.50 73 THR A O 1
ATOM 597 N N . LYS A 1 74 ? -10.363 4.672 10.350 1.00 84.69 74 LYS A N 1
ATOM 598 C CA . LYS A 1 74 ? -10.532 4.950 8.901 1.00 84.69 74 LYS A CA 1
ATOM 599 C C . LYS A 1 74 ? -10.838 6.430 8.611 1.00 84.69 74 LYS A C 1
ATOM 601 O O . LYS A 1 74 ? -10.285 7.020 7.688 1.00 84.69 74 LYS A O 1
ATOM 606 N N . ARG A 1 75 ? -11.676 7.061 9.447 1.00 85.12 75 ARG A N 1
ATOM 607 C CA . ARG A 1 75 ? -12.034 8.488 9.341 1.00 85.12 75 ARG A CA 1
ATOM 608 C C . ARG A 1 75 ? -10.822 9.422 9.418 1.00 85.12 75 ARG A C 1
ATOM 610 O O . ARG A 1 75 ? -10.766 10.370 8.646 1.00 85.12 75 ARG A O 1
ATOM 617 N N . LYS A 1 76 ? -9.855 9.153 10.305 1.00 87.31 76 LYS A N 1
ATOM 618 C CA . LYS A 1 76 ? -8.642 9.981 10.437 1.00 87.31 76 LYS A CA 1
ATOM 619 C C . LYS A 1 76 ? -7.755 9.874 9.203 1.00 87.31 76 LYS A C 1
ATOM 621 O O . LYS A 1 76 ? -7.241 10.886 8.743 1.00 87.31 76 LYS A O 1
ATOM 626 N N . LEU A 1 77 ? -7.613 8.672 8.650 1.00 87.00 77 LEU A N 1
ATOM 627 C CA . LEU A 1 77 ? -6.861 8.460 7.412 1.00 87.00 77 LEU A CA 1
ATOM 628 C C . LEU A 1 77 ? -7.519 9.184 6.236 1.00 87.00 77 LEU A C 1
ATOM 630 O O . LEU A 1 77 ? -6.852 9.922 5.520 1.00 87.00 77 LEU A O 1
ATOM 634 N N . LYS A 1 78 ? -8.846 9.074 6.106 1.00 84.38 78 LYS A N 1
ATOM 635 C CA . LYS A 1 78 ? -9.600 9.789 5.070 1.00 84.38 78 LYS A CA 1
ATOM 636 C C . LYS A 1 78 ? -9.493 11.312 5.214 1.00 84.38 78 LYS A C 1
ATOM 638 O O . LYS A 1 78 ? -9.333 11.997 4.212 1.00 84.38 78 LYS A O 1
ATOM 643 N N . ALA A 1 79 ? -9.526 11.833 6.443 1.00 86.31 79 ALA A N 1
ATOM 644 C CA . ALA A 1 79 ? -9.339 13.259 6.719 1.00 86.31 79 ALA A CA 1
ATOM 645 C C . ALA A 1 79 ? -7.933 13.766 6.343 1.00 86.31 79 ALA A C 1
ATOM 647 O O . ALA A 1 79 ? -7.791 14.913 5.941 1.00 86.31 79 ALA A O 1
ATOM 648 N N . ASN A 1 80 ? -6.912 12.905 6.423 1.00 85.38 80 ASN A N 1
ATOM 649 C CA . ASN A 1 80 ? -5.540 13.198 5.989 1.00 85.38 80 ASN A CA 1
ATOM 650 C C . ASN A 1 80 ? -5.293 12.853 4.508 1.00 85.38 80 ASN A C 1
ATOM 652 O O . ASN A 1 80 ? -4.149 12.808 4.066 1.00 85.38 80 ASN A O 1
ATOM 656 N N . ASN A 1 81 ? -6.355 12.593 3.737 1.00 85.56 81 ASN A N 1
ATOM 657 C CA . ASN A 1 81 ? -6.282 12.238 2.320 1.00 85.56 81 ASN A CA 1
ATOM 658 C C . ASN A 1 81 ? -5.389 11.008 2.035 1.00 85.56 81 ASN A C 1
ATOM 660 O O . ASN A 1 81 ? -4.721 10.925 1.002 1.00 85.56 81 ASN A O 1
ATOM 664 N N . VAL A 1 82 ? -5.382 10.050 2.968 1.00 89.56 82 VAL A N 1
AT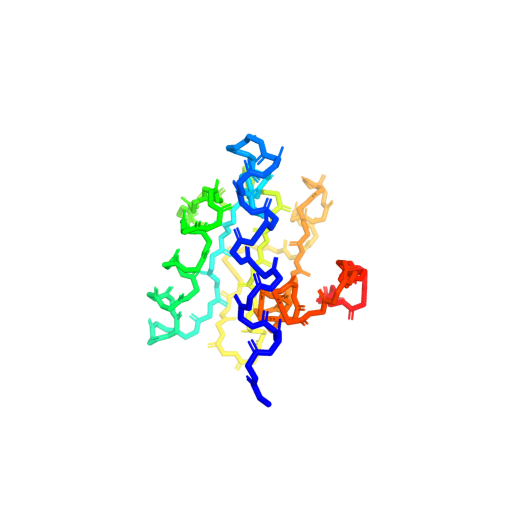OM 665 C CA . VAL A 1 82 ? -4.626 8.798 2.867 1.00 89.56 82 VAL A CA 1
ATOM 666 C C . VAL A 1 82 ? -5.485 7.729 2.198 1.00 89.56 82 VAL A C 1
ATOM 668 O O . VAL A 1 82 ? -6.585 7.419 2.665 1.00 89.56 82 VAL A O 1
ATOM 671 N N . TYR A 1 83 ? -4.975 7.124 1.124 1.00 88.56 83 TYR A N 1
ATOM 672 C CA . TYR A 1 83 ? -5.676 6.060 0.407 1.00 88.56 83 TYR A CA 1
ATOM 673 C C . TYR A 1 83 ? -5.504 4.715 1.114 1.00 88.56 83 TYR A C 1
ATOM 675 O O . TYR A 1 83 ? -4.394 4.191 1.185 1.00 88.56 83 TYR A O 1
ATOM 683 N N . LEU A 1 84 ? -6.598 4.125 1.598 1.00 89.38 84 LEU A N 1
ATOM 684 C CA . LEU A 1 84 ? -6.610 2.739 2.075 1.00 89.38 84 LEU A CA 1
ATOM 685 C C . LEU A 1 84 ? -6.893 1.798 0.912 1.00 89.38 84 LEU A C 1
ATOM 687 O O . LEU A 1 84 ? -8.017 1.768 0.422 1.00 89.38 84 LEU A O 1
ATOM 691 N N . LEU A 1 85 ? -5.892 1.030 0.496 1.00 90.31 85 LEU A N 1
ATOM 692 C CA . LEU A 1 85 ? -5.970 0.106 -0.632 1.00 90.31 85 LEU A CA 1
ATOM 693 C C . LEU A 1 85 ? -5.742 -1.337 -0.184 1.00 90.31 85 LEU A C 1
ATOM 695 O O . LEU A 1 85 ? -5.014 -1.602 0.774 1.00 90.31 85 LEU A O 1
ATOM 699 N N . LYS A 1 86 ? -6.297 -2.295 -0.927 1.00 89.88 86 LYS A N 1
ATOM 700 C CA . LYS A 1 86 ? -5.965 -3.715 -0.743 1.00 89.88 86 LYS A CA 1
ATOM 701 C C .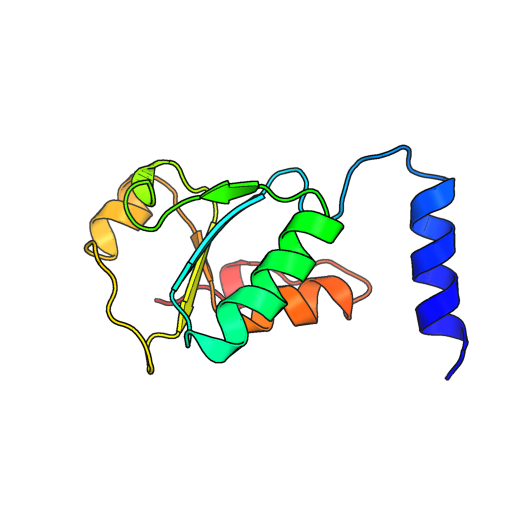 LYS A 1 86 ? -4.531 -4.006 -1.222 1.00 89.88 86 LYS A C 1
ATOM 703 O O . LYS A 1 86 ? -4.150 -3.518 -2.287 1.00 89.88 86 LYS A O 1
ATOM 708 N N . PRO A 1 87 ? -3.742 -4.860 -0.535 1.00 87.25 87 PRO A N 1
ATOM 709 C CA . PRO A 1 87 ? -2.376 -5.211 -0.951 1.00 87.25 87 PRO A CA 1
ATOM 710 C C . PRO A 1 87 ? -2.283 -5.823 -2.357 1.00 87.25 87 PRO A C 1
ATOM 712 O O . PRO A 1 87 ? -1.255 -5.704 -3.020 1.00 87.25 87 PRO A O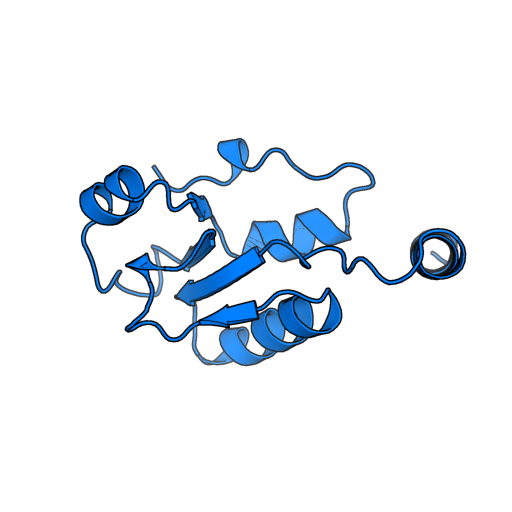 1
ATOM 715 N N . VAL A 1 88 ? -3.369 -6.441 -2.838 1.00 85.38 88 VAL A N 1
ATOM 716 C CA . VAL A 1 88 ? -3.490 -6.983 -4.205 1.00 85.38 88 VAL A CA 1
ATOM 717 C C . VAL A 1 88 ? -3.267 -5.904 -5.271 1.00 85.38 88 VAL A C 1
ATOM 719 O O . VAL A 1 88 ? -2.710 -6.205 -6.325 1.00 85.38 88 VAL A O 1
ATOM 722 N N . TYR A 1 89 ? -3.596 -4.640 -4.972 1.00 86.88 89 TYR A N 1
ATOM 723 C CA . TYR A 1 89 ? -3.363 -3.507 -5.868 1.00 86.88 89 TYR A CA 1
ATOM 724 C C . TYR A 1 89 ? -1.906 -3.422 -6.330 1.00 86.88 89 TYR A C 1
ATOM 726 O O . TYR A 1 89 ? -1.653 -3.141 -7.495 1.00 86.88 89 TYR A O 1
ATOM 734 N N . LEU A 1 90 ? -0.938 -3.707 -5.449 1.00 84.12 90 LEU A N 1
ATOM 735 C CA . LEU A 1 90 ? 0.481 -3.655 -5.803 1.00 84.12 90 LEU A CA 1
ATOM 736 C C . LEU A 1 90 ? 0.830 -4.651 -6.913 1.00 84.12 90 LEU A C 1
ATOM 738 O O . LEU A 1 90 ? 1.521 -4.288 -7.860 1.00 84.12 90 LEU A O 1
ATOM 742 N N . GLY A 1 91 ? 0.329 -5.884 -6.822 1.00 82.19 91 GLY A N 1
ATOM 743 C CA . GLY A 1 91 ? 0.549 -6.902 -7.852 1.00 82.19 91 GLY A CA 1
ATOM 744 C C . GLY A 1 91 ? -0.124 -6.533 -9.174 1.00 82.19 91 GLY A C 1
ATOM 745 O O . GLY A 1 91 ? 0.510 -6.580 -10.228 1.00 82.19 91 GLY A O 1
ATOM 746 N N . ASP A 1 92 ? -1.375 -6.079 -9.109 1.00 81.75 92 ASP A N 1
ATOM 747 C CA . ASP A 1 92 ? -2.141 -5.680 -10.293 1.00 81.75 92 ASP A CA 1
ATOM 748 C C . ASP A 1 92 ? -1.545 -4.457 -10.994 1.00 81.75 92 ASP A C 1
ATOM 750 O O . ASP A 1 92 ? -1.538 -4.402 -12.223 1.00 81.75 92 ASP A O 1
ATOM 754 N N . TYR A 1 93 ? -0.992 -3.508 -10.234 1.00 79.31 93 TYR A N 1
ATOM 755 C CA . TYR A 1 93 ? -0.317 -2.323 -10.765 1.00 79.31 93 TYR A CA 1
ATOM 756 C C . TYR A 1 93 ? 0.914 -2.669 -11.611 1.00 79.31 93 TYR A C 1
ATOM 758 O O . TYR A 1 93 ? 1.293 -1.905 -12.491 1.00 79.31 93 TYR A O 1
ATOM 766 N N . LEU A 1 94 ? 1.522 -3.831 -11.366 1.00 73.50 94 LEU A N 1
ATOM 767 C CA . LEU A 1 94 ? 2.673 -4.325 -12.121 1.00 73.50 94 LEU A CA 1
ATOM 768 C C . LEU A 1 94 ? 2.278 -5.210 -13.298 1.00 73.50 94 LEU A C 1
ATOM 770 O O . LEU A 1 94 ? 2.970 -5.234 -14.313 1.00 73.50 94 LEU A O 1
ATOM 774 N N . MET A 1 95 ? 1.205 -5.985 -13.147 1.00 73.94 95 MET A N 1
ATOM 775 C CA . MET A 1 95 ? 0.755 -6.915 -14.182 1.00 73.94 95 MET A CA 1
ATOM 776 C C . MET A 1 95 ? -0.029 -6.220 -15.295 1.00 73.94 95 MET A C 1
ATOM 778 O O . MET A 1 95 ? 0.039 -6.646 -16.449 1.00 73.94 95 MET A O 1
ATOM 782 N N . LYS A 1 96 ? -0.797 -5.175 -14.968 1.00 69.38 96 LYS A N 1
ATOM 783 C CA . LYS A 1 96 ? -1.669 -4.502 -15.933 1.00 69.38 96 LYS A CA 1
ATOM 784 C C . LYS A 1 96 ? -0.883 -3.487 -16.760 1.00 69.38 96 LYS A C 1
ATOM 786 O O . LYS A 1 96 ? -0.082 -2.716 -16.248 1.00 69.38 96 LYS A O 1
ATOM 791 N N . SER A 1 97 ? -1.162 -3.462 -18.066 1.00 58.03 97 SER A N 1
ATOM 792 C CA . SER A 1 97 ? -0.538 -2.512 -19.002 1.00 58.03 97 SER A CA 1
ATOM 793 C C . SER A 1 97 ? -0.970 -1.059 -18.767 1.00 58.03 97 SER A C 1
ATOM 795 O O . SER A 1 97 ? -0.315 -0.148 -19.267 1.00 58.03 97 SER A O 1
ATOM 797 N N . GLN A 1 98 ? -2.075 -0.848 -18.050 1.00 67.06 98 GLN A N 1
ATOM 798 C CA . GLN A 1 98 ? -2.539 0.450 -17.575 1.00 67.06 98 GLN A CA 1
ATOM 799 C C . GLN A 1 98 ? -2.661 0.392 -16.050 1.00 67.06 98 GLN A C 1
ATOM 801 O O . GLN A 1 98 ? -3.098 -0.644 -15.532 1.00 67.06 98 GLN A O 1
ATOM 806 N N . PRO A 1 99 ? -2.296 1.468 -15.331 1.00 65.94 99 PRO A N 1
ATOM 807 C CA . PRO A 1 99 ? -2.412 1.496 -13.883 1.00 65.94 99 PRO A CA 1
ATOM 808 C C . PRO A 1 99 ? -3.883 1.271 -13.487 1.00 65.94 99 PRO A C 1
ATOM 810 O O . PRO A 1 99 ? -4.751 2.010 -13.961 1.00 65.94 99 PRO A O 1
ATOM 813 N N . PRO A 1 100 ? -4.193 0.249 -12.666 1.00 72.75 100 PRO A N 1
ATOM 814 C CA . PRO A 1 100 ? -5.541 0.037 -12.163 1.00 72.75 100 PRO A CA 1
ATOM 815 C C . PRO A 1 100 ? -6.010 1.282 -11.415 1.00 72.75 100 PRO A C 1
ATOM 817 O O . PRO A 1 100 ? -5.231 1.926 -10.713 1.00 72.75 100 PRO A O 1
ATOM 820 N N . ASN A 1 101 ? -7.288 1.619 -11.561 1.00 76.19 101 ASN A N 1
ATOM 821 C CA . ASN A 1 101 ? -7.853 2.766 -10.872 1.00 76.19 101 ASN A CA 1
ATOM 822 C C . ASN A 1 101 ? -7.830 2.498 -9.351 1.00 76.19 101 ASN A C 1
ATOM 824 O O . ASN A 1 101 ? -8.407 1.503 -8.905 1.00 76.19 101 ASN A O 1
ATOM 828 N N . PRO A 1 102 ? -7.167 3.343 -8.536 1.00 76.19 102 PRO A N 1
ATOM 829 C CA . PRO A 1 102 ? -7.057 3.125 -7.094 1.00 76.19 102 PRO A CA 1
ATOM 830 C C . PRO A 1 102 ? -8.420 3.003 -6.412 1.00 76.19 102 PRO A C 1
ATOM 832 O O . PRO A 1 102 ? -8.558 2.252 -5.451 1.00 76.19 102 PRO A O 1
ATOM 835 N N . LEU A 1 103 ? -9.430 3.710 -6.932 1.00 78.81 103 LEU A N 1
ATOM 836 C CA . LEU A 1 103 ? -10.785 3.748 -6.382 1.00 78.81 103 LEU A CA 1
ATOM 837 C C . LEU A 1 103 ? -11.451 2.364 -6.326 1.00 78.81 103 LEU A C 1
ATOM 839 O O . LEU A 1 103 ? -12.198 2.099 -5.387 1.00 78.81 103 LEU A O 1
ATOM 843 N N . ASP A 1 104 ? -11.139 1.472 -7.269 1.00 80.12 104 ASP A N 1
ATOM 844 C CA . ASP A 1 104 ? -11.676 0.103 -7.308 1.00 80.12 104 ASP A CA 1
ATOM 845 C C . ASP A 1 104 ? -11.093 -0.802 -6.213 1.00 80.12 104 ASP A C 1
ATOM 847 O O . ASP A 1 104 ? -11.678 -1.822 -5.854 1.00 80.12 104 ASP A O 1
ATOM 851 N N . TYR A 1 105 ? -9.946 -0.418 -5.649 1.00 81.38 105 TYR A N 1
ATOM 852 C CA . TYR A 1 105 ? -9.233 -1.177 -4.623 1.00 81.38 105 TYR A CA 1
ATOM 853 C C . TYR A 1 105 ? -9.299 -0.498 -3.253 1.00 81.38 105 TYR A C 1
ATOM 855 O O . TYR A 1 105 ? -8.680 -0.997 -2.306 1.00 81.38 105 TYR A O 1
ATOM 863 N N . ILE A 1 106 ? -10.037 0.617 -3.140 1.00 84.06 106 ILE A N 1
ATOM 864 C CA . ILE A 1 106 ? -10.253 1.309 -1.872 1.00 84.06 106 ILE A CA 1
ATOM 865 C C . ILE A 1 106 ? -11.092 0.447 -0.935 1.00 84.06 106 ILE A C 1
ATOM 867 O O . ILE A 1 106 ? -12.161 -0.051 -1.290 1.00 84.06 106 ILE A O 1
ATOM 871 N N . ILE A 1 107 ? -10.621 0.332 0.301 1.00 80.25 107 ILE A N 1
ATOM 872 C CA . ILE A 1 107 ? -11.367 -0.292 1.391 1.00 80.25 107 ILE A CA 1
ATOM 873 C C . ILE A 1 107 ? -12.341 0.753 1.938 1.00 80.25 107 ILE A C 1
ATOM 875 O O . ILE A 1 107 ? -11.918 1.792 2.452 1.00 80.25 107 ILE A O 1
ATOM 879 N N . LYS A 1 108 ? -13.642 0.492 1.771 1.00 68.94 108 LYS A N 1
ATOM 880 C CA . LYS A 1 108 ? -14.727 1.381 2.211 1.00 68.94 108 LYS A CA 1
ATOM 881 C C . LYS A 1 108 ? -14.912 1.373 3.733 1.00 68.94 108 LYS A C 1
ATOM 883 O O . LYS A 1 108 ? -14.549 0.381 4.411 1.00 68.94 108 LYS A O 1
#

Foldseek 3Di:
DPVLVVVVVVVDPPDPDQFLALVWAEEEAADPVCCVVLVCLCVNSNHHYDYLVCLLVGQEYAHDVVGGDRPDDPVSCVVSNHFHFHSVLSVCCSRDPDRPDRVVGGDD

Secondary structure (DSSP, 8-state):
--HHHHHHHHHHHHS-S--TTTT-EEEEES-TTTHHHHHHHHHHTTPEE--GGGGGG-SEEEE-TTTS--SS-HHHHHHTT-EEE-THHHHHHHHSSSPPPGGGGB--